Protein AF-A0A2W1AID5-F1 (afdb_monomer_lite)

pLDDT: mean 89.54, std 9.86, range [45.06, 97.31]

Sequence (94 aa):
MHSDLIVGFLGDATLSDDLKEIEILDTDLFIATTNSDSINALAVQKAKLLFGVDNVICLISDVSKQKLYERLGVKIVNYSEIIIESLIHSSLEN

Foldseek 3Di:
DPPDPDDDDDDQLLDPVSCVVVVLLPDQEEEAEDPDPVSQLNSQLCSCPVNPRQHYEYEDQDPVCQVVSVVVNYHYDHVVVVVVVVVVVVVVVD

Secondary structure (DSSP, 8-state):
----------S-TTSHHHHHHTTGGG-SEEEE-SS-HHHHHHHHHHHHHHH--SEEEEEE--HHHHHHHHTTTPEEEEHHHHHHHHHHHHHH--

Radius of gyration: 15.91 Å; chains: 1; bounding box: 39×43×40 Å

Structure (mmCIF, N/CA/C/O backbone):
data_AF-A0A2W1AID5-F1
#
_entry.id   AF-A0A2W1AID5-F1
#
loop_
_atom_site.group_PDB
_atom_site.id
_atom_site.type_symbol
_atom_site.label_atom_id
_atom_site.label_alt_id
_atom_site.label_comp_id
_atom_site.label_asym_id
_atom_site.label_entity_id
_atom_site.label_seq_id
_atom_site.pdbx_PDB_ins_code
_atom_site.Cartn_x
_atom_site.Cartn_y
_atom_site.Cartn_z
_atom_site.occupancy
_atom_site.B_iso_or_equiv
_atom_site.auth_seq_id
_atom_site.auth_comp_id
_atom_site.auth_asym_id
_atom_site.auth_atom_id
_atom_site.pdbx_PDB_model_num
ATOM 1 N N . MET A 1 1 ? 8.042 -32.716 -2.535 1.00 45.06 1 MET A N 1
ATOM 2 C CA . MET A 1 1 ? 9.007 -31.627 -2.284 1.00 45.06 1 MET A CA 1
ATOM 3 C C . MET A 1 1 ? 8.303 -30.312 -2.576 1.00 45.06 1 MET A C 1
ATOM 5 O O . MET A 1 1 ? 8.213 -29.933 -3.732 1.00 45.06 1 MET A O 1
ATOM 9 N N . HIS A 1 2 ? 7.687 -29.704 -1.568 1.00 46.03 2 HIS A N 1
ATOM 10 C CA . HIS A 1 2 ? 7.078 -28.364 -1.631 1.00 46.03 2 HIS A CA 1
ATOM 11 C C . HIS A 1 2 ? 7.259 -27.746 -0.239 1.00 46.03 2 HIS A C 1
ATOM 13 O O . HIS A 1 2 ? 6.310 -27.463 0.482 1.00 46.03 2 HIS A O 1
ATOM 19 N N . SER A 1 3 ? 8.511 -27.705 0.200 1.00 62.88 3 SER A N 1
ATOM 20 C CA . SER A 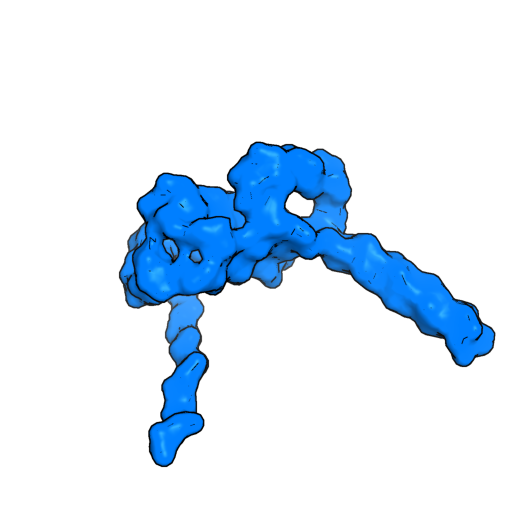1 3 ? 8.924 -27.009 1.409 1.00 62.88 3 SER A CA 1
ATOM 21 C C . SER A 1 3 ? 9.729 -25.798 0.956 1.00 62.88 3 SER A C 1
ATOM 23 O O . SER A 1 3 ? 10.608 -25.952 0.111 1.00 62.88 3 SER A O 1
ATOM 25 N N . ASP A 1 4 ? 9.384 -24.640 1.524 1.00 62.19 4 ASP A N 1
ATOM 26 C CA . ASP A 1 4 ? 10.166 -23.394 1.561 1.00 62.19 4 ASP A CA 1
ATOM 27 C C . ASP A 1 4 ? 9.879 -22.358 0.458 1.00 62.19 4 ASP A C 1
ATOM 29 O O . ASP A 1 4 ? 10.716 -22.091 -0.396 1.00 62.19 4 ASP A O 1
ATOM 33 N N . LEU A 1 5 ? 8.715 -21.694 0.515 1.00 80.19 5 LEU A N 1
ATOM 34 C CA . LEU A 1 5 ? 8.466 -20.465 -0.261 1.00 80.19 5 LEU A CA 1
ATOM 35 C C . LEU A 1 5 ? 8.297 -19.238 0.650 1.00 80.19 5 LEU A C 1
ATOM 37 O O . LEU A 1 5 ? 7.361 -18.459 0.505 1.00 80.19 5 LEU A O 1
ATOM 41 N N . ILE A 1 6 ? 9.172 -19.095 1.645 1.00 88.81 6 ILE A N 1
ATOM 42 C CA . ILE A 1 6 ? 9.290 -17.857 2.422 1.00 88.81 6 ILE A CA 1
ATOM 43 C C . ILE A 1 6 ? 10.740 -17.411 2.327 1.00 88.81 6 ILE A C 1
ATOM 45 O O . ILE A 1 6 ? 11.635 -18.068 2.857 1.00 88.81 6 ILE A O 1
ATOM 49 N N . VAL A 1 7 ? 10.9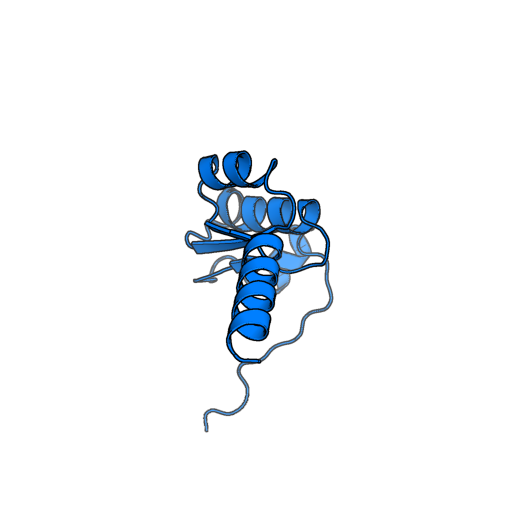57 -16.289 1.650 1.00 89.75 7 VAL A N 1
ATOM 50 C CA . VAL A 1 7 ? 12.261 -15.635 1.548 1.00 89.75 7 VAL A CA 1
ATOM 51 C C . VAL A 1 7 ? 12.202 -14.362 2.380 1.00 89.75 7 VAL A C 1
ATOM 53 O O . VAL A 1 7 ? 11.283 -13.558 2.240 1.00 89.75 7 VAL A O 1
ATOM 56 N N . GLY A 1 8 ? 13.160 -14.208 3.292 1.00 93.19 8 GLY A N 1
ATOM 57 C CA . GLY A 1 8 ? 13.324 -12.990 4.075 1.00 93.19 8 GLY A CA 1
ATOM 58 C C . GLY A 1 8 ? 14.292 -12.037 3.386 1.00 93.19 8 GLY A C 1
ATOM 59 O O . GLY A 1 8 ? 15.329 -12.466 2.886 1.00 93.19 8 GLY A O 1
ATOM 60 N N . PHE A 1 9 ? 13.974 -10.748 3.412 1.00 95.06 9 PHE A N 1
ATOM 61 C CA . PHE A 1 9 ? 14.829 -9.686 2.898 1.00 95.06 9 PHE A CA 1
ATOM 62 C C . PHE A 1 9 ? 14.850 -8.527 3.897 1.00 95.06 9 PHE A C 1
ATOM 64 O O . PHE A 1 9 ? 13.801 -8.130 4.409 1.00 95.06 9 PHE A O 1
ATOM 71 N N . LEU A 1 10 ? 16.039 -8.006 4.207 1.00 97.31 10 LEU A N 1
ATOM 72 C CA . LEU A 1 10 ? 16.201 -6.827 5.056 1.00 97.31 10 LEU A CA 1
ATOM 73 C C . LEU A 1 10 ? 16.433 -5.610 4.160 1.00 97.31 10 LEU A C 1
ATOM 75 O O . LEU A 1 10 ? 17.508 -5.480 3.586 1.00 97.31 10 LEU A O 1
ATOM 79 N N . GLY A 1 11 ? 15.452 -4.712 4.097 1.00 95.38 11 GLY A N 1
ATOM 80 C CA . GLY A 1 11 ? 15.546 -3.475 3.326 1.00 95.38 11 GLY A CA 1
ATOM 81 C C . GLY A 1 11 ? 14.427 -2.488 3.647 1.00 95.38 11 GLY A C 1
ATOM 82 O O . GLY A 1 11 ? 13.638 -2.689 4.575 1.00 95.38 11 GLY A O 1
ATOM 83 N N . ASP A 1 12 ? 14.368 -1.415 2.870 1.00 96.19 12 ASP A N 1
ATOM 84 C CA . ASP A 1 12 ? 13.406 -0.326 2.959 1.00 96.19 12 ASP A CA 1
ATOM 85 C C . ASP A 1 12 ? 12.537 -0.286 1.693 1.00 96.19 12 ASP A C 1
ATOM 87 O O . ASP A 1 12 ? 12.980 0.057 0.597 1.00 96.19 12 ASP A O 1
ATOM 91 N N . ALA A 1 13 ? 11.246 -0.575 1.856 1.00 94.88 13 ALA A N 1
ATOM 92 C CA . ALA A 1 13 ? 10.272 -0.584 0.764 1.00 94.88 13 ALA A CA 1
ATOM 93 C C . ALA A 1 13 ? 10.041 0.799 0.110 1.00 94.88 13 ALA A C 1
ATOM 95 O O . ALA A 1 13 ? 9.349 0.912 -0.905 1.00 94.88 13 ALA A O 1
ATOM 96 N N . THR A 1 14 ? 10.602 1.874 0.670 1.00 95.31 14 THR A N 1
ATOM 97 C CA . THR A 1 14 ? 10.614 3.210 0.062 1.00 95.31 14 THR A CA 1
ATOM 98 C C . THR A 1 14 ? 11.800 3.426 -0.880 1.00 95.31 14 THR A C 1
ATOM 100 O O . THR A 1 14 ? 11.762 4.363 -1.685 1.00 95.31 14 THR A O 1
ATOM 103 N N . LEU A 1 15 ? 12.799 2.536 -0.889 1.00 97.00 15 LEU A N 1
ATOM 104 C CA . LEU A 1 15 ? 13.942 2.547 -1.806 1.00 97.00 15 LEU A CA 1
ATOM 105 C C . LEU A 1 15 ? 13.664 1.664 -3.023 1.00 97.00 15 LEU A C 1
ATOM 107 O O . LEU A 1 15 ? 13.017 0.630 -2.940 1.00 97.00 15 LEU A O 1
ATOM 111 N N . SER A 1 16 ? 14.027 2.134 -4.218 1.00 95.62 16 SER A N 1
ATOM 112 C CA . SER A 1 16 ? 13.700 1.399 -5.453 1.00 95.62 16 SER A CA 1
ATOM 113 C C . SER A 1 16 ? 14.652 0.243 -5.705 1.00 95.62 16 SER A C 1
ATOM 115 O O . SER A 1 16 ? 14.270 -0.691 -6.398 1.00 95.62 16 SER A O 1
ATOM 117 N N . ASP A 1 17 ? 15.878 0.333 -5.202 1.00 96.81 17 ASP A N 1
ATOM 118 C CA . ASP A 1 17 ? 16.895 -0.687 -5.435 1.00 96.81 17 ASP A CA 1
ATOM 119 C C . ASP A 1 17 ? 16.596 -1.937 -4.600 1.00 96.81 17 ASP A C 1
ATOM 121 O O . ASP A 1 17 ? 16.548 -3.024 -5.163 1.00 96.81 17 ASP A O 1
ATOM 125 N N . ASP A 1 18 ? 16.185 -1.758 -3.344 1.00 97.06 18 ASP A N 1
ATOM 126 C CA . ASP A 1 18 ? 15.675 -2.818 -2.467 1.00 97.06 18 ASP A CA 1
ATOM 127 C C . ASP A 1 18 ? 14.480 -3.572 -3.080 1.00 97.06 18 ASP A C 1
ATOM 129 O O . ASP A 1 18 ? 14.423 -4.797 -3.045 1.00 97.06 18 ASP A O 1
ATOM 133 N N . LEU A 1 19 ? 13.533 -2.860 -3.706 1.00 95.44 19 LEU A N 1
ATOM 134 C CA . LEU A 1 19 ? 12.386 -3.496 -4.370 1.00 95.44 19 LEU A CA 1
ATOM 135 C C . LEU A 1 19 ? 12.784 -4.279 -5.633 1.00 95.44 19 LEU A C 1
ATOM 137 O O . LEU A 1 19 ? 12.155 -5.283 -5.961 1.00 95.44 19 LEU A O 1
ATOM 141 N N . LYS A 1 20 ? 13.818 -3.839 -6.357 1.00 95.25 20 LYS A N 1
ATOM 142 C CA . LYS A 1 20 ? 14.331 -4.583 -7.519 1.00 95.25 20 LYS A CA 1
ATOM 143 C C . LYS A 1 20 ? 15.075 -5.843 -7.095 1.00 95.25 20 LYS A C 1
ATOM 145 O O . LYS A 1 20 ? 15.011 -6.830 -7.817 1.00 95.25 20 LYS A O 1
ATOM 150 N N . GLU A 1 21 ? 15.768 -5.806 -5.958 1.00 95.50 21 GLU A N 1
ATOM 151 C CA . GLU A 1 21 ? 16.509 -6.956 -5.429 1.00 95.50 21 GLU A CA 1
ATOM 152 C C . GLU A 1 21 ? 15.585 -8.130 -5.073 1.00 95.50 21 GLU A C 1
ATOM 154 O O . GLU A 1 21 ? 15.996 -9.282 -5.160 1.00 95.50 21 GLU A O 1
ATOM 159 N N . ILE A 1 22 ? 14.316 -7.842 -4.766 1.00 93.12 22 ILE A N 1
ATOM 160 C CA . ILE A 1 22 ? 13.265 -8.844 -4.531 1.00 93.12 22 ILE A CA 1
ATOM 161 C C . ILE A 1 22 ? 12.373 -9.109 -5.758 1.00 93.12 22 ILE A C 1
ATOM 163 O O . ILE A 1 22 ? 11.279 -9.642 -5.602 1.00 93.12 22 ILE A O 1
ATOM 167 N N . GLU A 1 23 ? 12.803 -8.707 -6.959 1.00 92.69 23 GLU A N 1
ATOM 168 C CA . GLU A 1 23 ? 12.105 -8.986 -8.226 1.00 92.69 23 GLU A CA 1
ATOM 169 C C . GLU A 1 23 ? 10.637 -8.507 -8.250 1.00 92.69 23 GLU A C 1
ATOM 171 O O . GLU A 1 23 ? 9.746 -9.166 -8.782 1.00 92.69 23 GLU A O 1
ATOM 176 N N . ILE A 1 24 ? 10.365 -7.307 -7.711 1.00 95.44 24 ILE A N 1
ATOM 177 C CA . ILE A 1 24 ? 8.993 -6.771 -7.579 1.00 95.44 24 ILE A CA 1
ATOM 178 C C . ILE A 1 24 ? 8.176 -6.738 -8.887 1.00 95.44 24 ILE A C 1
ATOM 180 O O . ILE A 1 24 ? 6.950 -6.704 -8.845 1.00 95.44 24 ILE A O 1
ATOM 184 N N . LEU A 1 25 ? 8.829 -6.733 -10.051 1.00 93.25 25 LEU A N 1
ATOM 185 C CA . LEU A 1 25 ? 8.161 -6.689 -11.357 1.00 93.25 25 LEU A CA 1
ATOM 186 C C . LEU A 1 25 ? 7.267 -7.910 -11.617 1.00 93.25 25 LEU A C 1
ATOM 188 O O . LEU A 1 25 ? 6.270 -7.777 -12.319 1.00 93.25 25 LEU A O 1
ATOM 192 N N . ASP A 1 26 ? 7.589 -9.058 -11.018 1.00 92.19 26 ASP A N 1
ATOM 193 C CA . ASP A 1 26 ? 6.826 -10.304 -11.164 1.00 92.19 26 ASP A CA 1
ATOM 194 C C . ASP A 1 26 ? 5.839 -10.521 -9.998 1.00 92.19 26 ASP A C 1
ATOM 196 O O . ASP A 1 26 ? 5.327 -11.618 -9.779 1.00 92.19 26 ASP A O 1
ATOM 200 N N . THR A 1 27 ? 5.571 -9.475 -9.207 1.00 94.44 27 THR A N 1
ATOM 201 C CA . THR A 1 27 ? 4.692 -9.552 -8.034 1.00 94.44 27 THR A CA 1
ATOM 202 C C . THR A 1 27 ? 3.216 -9.447 -8.414 1.00 94.44 27 THR A C 1
ATOM 204 O O . THR A 1 27 ? 2.756 -8.411 -8.890 1.00 94.44 27 THR A O 1
ATOM 207 N N . ASP A 1 28 ? 2.434 -10.475 -8.076 1.00 94.50 28 ASP A N 1
ATOM 208 C CA . ASP A 1 28 ? 0.973 -10.469 -8.246 1.00 94.50 28 ASP A CA 1
ATOM 209 C C . ASP A 1 28 ? 0.249 -9.538 -7.257 1.00 94.50 28 ASP A C 1
ATOM 211 O O . ASP A 1 28 ? -0.797 -8.962 -7.579 1.00 94.50 28 ASP A O 1
ATOM 215 N N . LEU A 1 29 ? 0.773 -9.429 -6.029 1.00 95.44 29 LEU A N 1
ATOM 216 C CA . LEU A 1 29 ? 0.191 -8.675 -4.917 1.00 95.44 29 LEU A CA 1
ATOM 217 C C . LEU A 1 29 ? 1.279 -8.102 -4.008 1.00 95.44 29 LEU A C 1
ATOM 219 O O . LEU A 1 29 ? 2.057 -8.844 -3.413 1.00 95.44 29 LEU A O 1
ATOM 223 N N . PHE A 1 30 ? 1.258 -6.786 -3.816 1.00 96.81 30 PHE A N 1
ATOM 224 C CA . PHE A 1 30 ? 2.139 -6.101 -2.873 1.00 96.81 30 PHE A CA 1
ATOM 225 C C . PHE A 1 30 ? 1.346 -5.577 -1.668 1.00 96.81 30 PHE A C 1
ATOM 227 O O . PHE A 1 30 ? 0.338 -4.881 -1.827 1.00 96.81 30 PHE A O 1
ATOM 234 N N . ILE A 1 31 ? 1.804 -5.892 -0.452 1.00 97.06 31 ILE A N 1
ATOM 235 C CA . ILE A 1 31 ? 1.146 -5.492 0.799 1.00 97.06 31 ILE A CA 1
ATOM 236 C C . ILE A 1 31 ? 2.132 -4.721 1.681 1.00 97.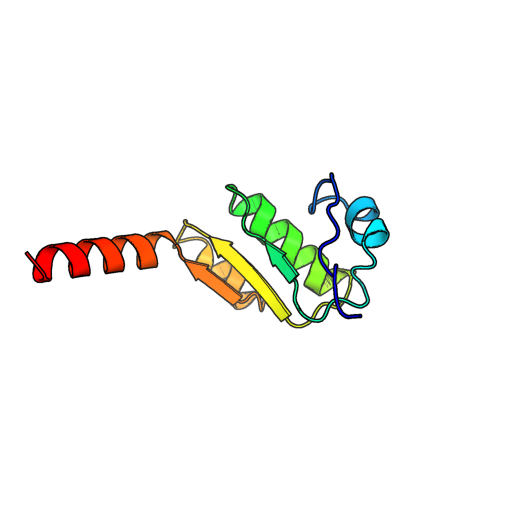06 31 ILE A C 1
ATOM 238 O O . ILE A 1 31 ? 3.190 -5.240 2.024 1.00 97.06 31 ILE A O 1
ATOM 242 N N . ALA A 1 32 ? 1.765 -3.506 2.098 1.00 96.44 32 ALA A N 1
ATOM 243 C CA . ALA A 1 32 ? 2.554 -2.714 3.042 1.00 96.44 32 ALA A CA 1
ATOM 244 C C . ALA A 1 32 ? 1.837 -2.563 4.392 1.00 96.44 32 ALA A C 1
ATOM 246 O O . ALA A 1 32 ? 0.782 -1.928 4.479 1.00 96.44 32 ALA A O 1
ATOM 247 N N . THR A 1 33 ? 2.421 -3.140 5.445 1.00 96.00 33 THR A N 1
ATOM 248 C CA . THR A 1 33 ? 1.827 -3.217 6.795 1.00 96.00 33 THR A CA 1
ATOM 249 C C . THR A 1 33 ? 2.795 -2.783 7.897 1.00 96.00 33 THR A C 1
ATOM 251 O O . THR A 1 33 ? 2.833 -3.371 8.976 1.00 96.00 33 THR A O 1
ATOM 254 N N . THR A 1 34 ? 3.625 -1.777 7.628 1.00 94.94 34 THR A N 1
ATOM 255 C CA . THR A 1 34 ? 4.485 -1.176 8.657 1.00 94.94 34 THR A CA 1
ATOM 256 C C . THR A 1 34 ? 3.655 -0.340 9.638 1.00 94.94 34 THR A C 1
ATOM 258 O O . THR A 1 34 ? 2.495 -0.023 9.374 1.00 94.94 34 THR A O 1
ATOM 261 N N . ASN A 1 35 ? 4.275 0.100 10.735 1.00 92.75 35 ASN A N 1
ATOM 262 C CA . ASN A 1 35 ? 3.652 0.995 11.721 1.00 92.75 35 ASN A CA 1
ATOM 263 C C . ASN A 1 35 ? 3.473 2.449 11.232 1.00 92.75 35 ASN A C 1
ATOM 265 O O . ASN A 1 35 ? 3.090 3.312 12.018 1.00 92.75 35 ASN A O 1
ATOM 269 N N . SER A 1 36 ? 3.807 2.754 9.975 1.00 93.44 36 SER A N 1
ATOM 270 C CA . SER A 1 36 ? 3.722 4.101 9.416 1.00 93.44 36 SER A CA 1
ATOM 271 C C . SER A 1 36 ? 2.849 4.118 8.169 1.00 93.44 36 SER A C 1
ATOM 273 O O . SER A 1 36 ? 3.248 3.633 7.110 1.00 93.44 36 SER A O 1
ATOM 275 N N . ASP A 1 37 ? 1.689 4.769 8.275 1.00 92.38 37 ASP A N 1
ATOM 276 C CA . ASP A 1 37 ? 0.771 4.994 7.152 1.00 92.38 37 ASP A CA 1
ATOM 277 C C . ASP A 1 37 ? 1.480 5.649 5.956 1.00 92.38 37 ASP A C 1
ATOM 279 O O . ASP A 1 37 ? 1.216 5.310 4.805 1.00 92.38 37 ASP A O 1
ATOM 283 N N . SER A 1 38 ? 2.411 6.574 6.216 1.00 91.69 38 SER A N 1
ATOM 284 C CA . SER A 1 38 ? 3.168 7.267 5.170 1.00 91.69 38 SER A CA 1
ATOM 285 C C . SER A 1 38 ? 4.133 6.335 4.435 1.00 91.69 38 SER A C 1
ATOM 287 O O . SER A 1 38 ? 4.240 6.424 3.213 1.00 91.69 38 SER A O 1
ATOM 289 N N . ILE A 1 39 ? 4.813 5.429 5.154 1.00 95.38 39 ILE A N 1
ATOM 290 C CA . ILE A 1 39 ? 5.682 4.412 4.534 1.00 95.38 3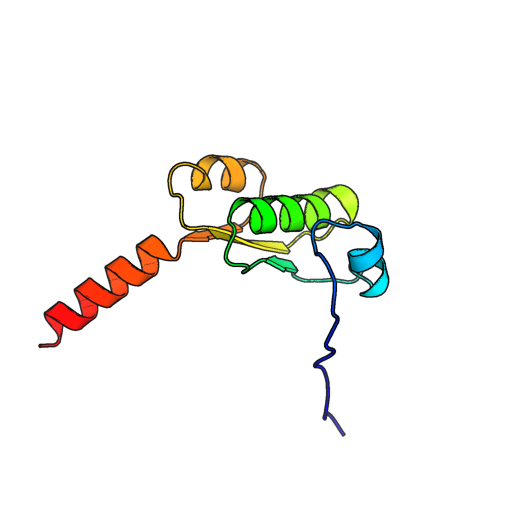9 ILE A CA 1
ATOM 291 C C . ILE A 1 39 ? 4.827 3.459 3.707 1.00 95.38 39 ILE A C 1
ATOM 293 O O . ILE A 1 39 ? 5.144 3.194 2.550 1.00 95.38 39 ILE A O 1
ATOM 297 N N . ASN A 1 40 ? 3.713 3.001 4.277 1.00 95.00 40 ASN A N 1
ATOM 298 C CA . ASN A 1 40 ? 2.813 2.065 3.621 1.00 95.00 40 ASN A CA 1
ATOM 299 C C . ASN A 1 40 ? 2.260 2.647 2.318 1.00 95.00 40 ASN A C 1
ATOM 301 O O . ASN A 1 40 ? 2.339 2.003 1.275 1.00 95.00 40 ASN A O 1
ATOM 305 N N . ALA A 1 41 ? 1.771 3.887 2.363 1.00 92.50 41 ALA A N 1
ATOM 306 C CA . ALA A 1 41 ? 1.265 4.601 1.200 1.00 92.50 41 ALA A CA 1
ATOM 307 C C . ALA A 1 41 ? 2.338 4.866 0.135 1.00 92.50 41 ALA A C 1
ATOM 309 O O . ALA A 1 41 ? 2.073 4.707 -1.055 1.00 92.50 41 ALA A O 1
ATOM 310 N N . LEU A 1 42 ? 3.551 5.257 0.534 1.00 93.94 42 LEU A N 1
ATOM 311 C CA . LEU A 1 42 ? 4.636 5.487 -0.418 1.00 93.94 42 LEU A CA 1
ATOM 312 C C . LEU A 1 42 ? 5.062 4.183 -1.103 1.00 93.94 42 LEU A C 1
ATOM 314 O O . LEU A 1 42 ? 5.192 4.153 -2.326 1.00 93.94 42 LEU A O 1
ATOM 318 N N . ALA A 1 43 ? 5.240 3.107 -0.337 1.00 96.56 43 ALA A N 1
ATOM 319 C CA . ALA A 1 43 ? 5.666 1.811 -0.852 1.00 96.56 43 ALA A CA 1
ATOM 320 C C . ALA A 1 43 ? 4.674 1.253 -1.886 1.00 96.56 43 ALA A C 1
ATOM 322 O O . ALA A 1 43 ? 5.077 0.911 -2.998 1.00 96.56 43 ALA A O 1
ATOM 323 N N . VAL A 1 44 ? 3.369 1.246 -1.582 1.00 96.00 44 VAL A N 1
ATOM 324 C CA . VAL A 1 44 ? 2.348 0.767 -2.535 1.00 96.00 44 VAL A CA 1
ATOM 325 C C . VAL A 1 44 ? 2.226 1.648 -3.772 1.00 96.00 44 VAL A C 1
ATOM 327 O O . VAL A 1 44 ? 2.051 1.130 -4.872 1.00 96.00 44 VAL A O 1
ATOM 330 N N . GLN A 1 45 ? 2.361 2.970 -3.627 1.00 93.69 45 GLN A N 1
ATOM 331 C CA . GLN A 1 45 ? 2.343 3.876 -4.774 1.00 93.69 45 GLN A CA 1
ATOM 332 C C . GLN A 1 45 ? 3.552 3.649 -5.678 1.00 93.69 45 GLN A C 1
ATOM 334 O O . GLN A 1 45 ? 3.408 3.683 -6.897 1.00 93.69 45 GLN A O 1
ATOM 339 N N . LYS A 1 46 ? 4.731 3.372 -5.112 1.00 94.81 46 LYS A N 1
ATOM 340 C CA . LYS A 1 46 ? 5.905 2.983 -5.899 1.00 94.81 46 LYS A CA 1
ATOM 341 C C . LYS A 1 46 ? 5.688 1.647 -6.603 1.00 94.81 46 LYS A C 1
ATOM 343 O O . LYS A 1 46 ? 5.906 1.588 -7.809 1.00 94.81 46 LYS A O 1
ATOM 348 N N . ALA A 1 47 ? 5.234 0.618 -5.886 1.00 96.25 47 ALA A N 1
ATOM 349 C CA . ALA A 1 47 ? 4.919 -0.693 -6.457 1.00 96.25 47 ALA A CA 1
ATOM 350 C C . ALA A 1 47 ? 3.963 -0.564 -7.656 1.00 96.25 47 ALA A C 1
ATOM 352 O O . ALA A 1 47 ? 4.256 -1.053 -8.745 1.00 96.25 47 ALA A O 1
ATOM 353 N N . LYS A 1 48 ? 2.878 0.199 -7.492 1.00 94.94 48 LYS A N 1
ATOM 354 C CA . LYS A 1 48 ? 1.875 0.414 -8.538 1.00 94.94 48 LYS A CA 1
ATOM 355 C C . LYS A 1 48 ? 2.391 1.259 -9.705 1.00 94.94 48 LYS A C 1
ATOM 357 O O . LYS A 1 48 ? 2.262 0.863 -10.857 1.00 94.94 48 LYS A O 1
ATOM 362 N N . LEU A 1 49 ? 2.956 2.438 -9.428 1.00 93.69 49 LEU A N 1
ATOM 363 C CA . LEU A 1 49 ? 3.263 3.438 -10.462 1.00 93.69 49 LEU A CA 1
ATOM 364 C C . LEU A 1 49 ? 4.613 3.226 -11.152 1.00 93.69 49 LEU A C 1
ATOM 366 O O . LEU A 1 49 ? 4.759 3.613 -12.307 1.00 93.69 49 LEU A O 1
ATOM 370 N N . LEU A 1 50 ? 5.605 2.676 -10.448 1.00 94.69 50 LEU A N 1
ATOM 371 C CA . LEU A 1 50 ? 6.959 2.500 -10.986 1.00 94.69 50 LEU A CA 1
ATOM 372 C C . LEU A 1 50 ? 7.234 1.070 -11.442 1.00 94.69 50 LEU A C 1
ATOM 374 O O . LEU A 1 50 ? 8.037 0.884 -12.352 1.00 94.69 50 LEU A O 1
ATOM 378 N N . PHE A 1 51 ? 6.592 0.083 -10.817 1.00 95.56 51 PHE A N 1
ATOM 379 C CA . PHE A 1 51 ? 6.841 -1.335 -11.085 1.00 95.56 51 PHE A CA 1
ATOM 380 C C . PHE A 1 51 ? 5.638 -2.063 -11.694 1.00 95.56 51 PHE A C 1
ATOM 382 O O . PHE A 1 51 ? 5.768 -3.218 -12.072 1.00 95.56 51 PHE A O 1
ATOM 389 N N . GLY A 1 52 ? 4.492 -1.390 -11.846 1.00 94.69 52 GLY A N 1
ATOM 390 C CA . GLY A 1 52 ? 3.331 -1.948 -12.540 1.00 94.69 52 GLY A CA 1
ATOM 391 C C . GLY A 1 52 ? 2.584 -3.028 -11.760 1.00 94.69 52 GLY A C 1
ATOM 392 O O . GLY A 1 52 ? 1.831 -3.785 -12.360 1.00 94.69 52 GLY A O 1
ATOM 393 N N . VAL A 1 53 ? 2.761 -3.103 -10.437 1.00 96.12 53 VAL A N 1
ATOM 394 C CA . VAL A 1 53 ? 2.011 -4.053 -9.607 1.00 96.12 53 VAL A CA 1
ATOM 395 C C . VAL A 1 53 ? 0.551 -3.606 -9.527 1.00 96.12 53 VAL A C 1
ATOM 397 O O . VAL A 1 53 ? 0.229 -2.588 -8.906 1.00 96.12 53 VAL A O 1
ATOM 400 N N . ASP A 1 54 ? -0.351 -4.365 -10.147 1.00 91.38 54 ASP A N 1
ATOM 401 C CA . ASP A 1 54 ? -1.766 -3.992 -10.243 1.00 91.38 54 ASP A CA 1
ATOM 402 C C . ASP A 1 54 ? -2.477 -4.050 -8.886 1.00 91.38 54 ASP A C 1
ATOM 404 O O . ASP A 1 54 ? -3.197 -3.110 -8.505 1.00 91.38 54 ASP A O 1
ATOM 408 N N . ASN A 1 55 ? -2.245 -5.135 -8.140 1.00 94.75 55 ASN A N 1
ATOM 409 C CA . ASN A 1 55 ? -2.866 -5.372 -6.843 1.00 94.75 55 ASN A CA 1
ATOM 410 C C . ASN A 1 55 ? -1.953 -4.875 -5.727 1.00 94.75 55 ASN A C 1
ATOM 412 O O . ASN A 1 55 ? -0.959 -5.507 -5.372 1.00 94.75 55 ASN A O 1
ATOM 416 N N . VAL A 1 56 ? -2.326 -3.744 -5.133 1.00 96.19 56 VAL A N 1
ATOM 417 C CA . VAL A 1 56 ? -1.617 -3.185 -3.983 1.00 96.19 56 VAL A CA 1
ATOM 418 C C . VAL A 1 56 ? -2.572 -2.952 -2.822 1.00 96.19 56 VAL A C 1
ATOM 420 O O . VAL A 1 56 ? -3.674 -2.420 -3.000 1.00 96.19 56 VAL A O 1
ATOM 423 N N . ILE A 1 57 ? -2.146 -3.360 -1.629 1.00 95.81 57 ILE A N 1
ATOM 424 C CA . ILE A 1 57 ? -2.893 -3.197 -0.383 1.00 95.81 57 ILE A CA 1
ATOM 425 C C . ILE A 1 57 ? -2.002 -2.484 0.625 1.00 95.81 57 ILE A C 1
ATOM 427 O O . ILE A 1 57 ? -0.839 -2.849 0.796 1.00 95.81 57 ILE A O 1
ATOM 431 N N . CYS A 1 58 ? -2.535 -1.494 1.333 1.00 94.75 58 CYS A N 1
ATOM 432 C CA . CYS A 1 58 ? -1.812 -0.909 2.452 1.00 94.75 58 CYS A CA 1
ATOM 433 C C . CYS A 1 58 ? -2.668 -0.768 3.708 1.00 94.75 58 CYS A C 1
ATOM 435 O O . CYS A 1 58 ? -3.886 -0.577 3.656 1.00 94.75 58 CYS A O 1
ATOM 437 N N . LEU A 1 59 ? -1.993 -0.912 4.845 1.00 94.19 59 LEU A N 1
ATOM 438 C CA . LEU A 1 59 ? -2.561 -0.742 6.171 1.00 94.19 59 LEU A CA 1
ATOM 439 C C . LEU A 1 59 ? -2.485 0.735 6.568 1.00 94.19 59 LEU A C 1
ATOM 441 O O . LEU A 1 59 ? -1.405 1.329 6.504 1.00 94.19 59 LEU A O 1
ATOM 445 N N . ILE A 1 60 ? -3.615 1.314 6.974 1.00 91.62 60 ILE A N 1
ATOM 446 C CA . ILE A 1 60 ? -3.719 2.716 7.405 1.00 91.62 60 ILE A CA 1
ATOM 447 C C . ILE A 1 60 ? -4.533 2.798 8.701 1.00 91.62 60 ILE A C 1
ATOM 449 O O . ILE A 1 60 ? -5.492 2.051 8.871 1.00 91.62 60 ILE A O 1
ATOM 453 N N . SER A 1 61 ? -4.174 3.699 9.617 1.00 88.75 61 SER A N 1
ATOM 454 C CA . SER A 1 61 ? -5.040 4.063 10.760 1.00 88.75 61 SER A CA 1
ATOM 455 C C . SER A 1 61 ? -5.803 5.348 10.518 1.00 88.75 61 SER A C 1
ATOM 457 O O . SER A 1 61 ? -6.945 5.500 10.953 1.00 88.75 61 SER A O 1
ATOM 459 N N . ASP A 1 62 ? -5.159 6.302 9.854 1.00 85.88 62 ASP A N 1
ATOM 460 C CA . ASP A 1 62 ? -5.708 7.630 9.690 1.00 85.88 62 ASP A CA 1
ATOM 461 C C . ASP A 1 62 ? -6.825 7.649 8.636 1.00 85.88 62 ASP A C 1
ATOM 463 O O . ASP A 1 62 ? -6.593 7.764 7.427 1.00 85.88 62 ASP A O 1
ATOM 467 N N . VAL A 1 63 ? -8.065 7.600 9.125 1.00 78.31 63 VAL A N 1
ATOM 468 C CA . VAL A 1 63 ? -9.304 7.684 8.334 1.00 78.31 63 VAL A CA 1
ATOM 469 C C . VAL A 1 63 ? -9.315 8.921 7.423 1.00 78.31 63 VAL A C 1
ATOM 471 O O . VAL A 1 63 ? -9.876 8.887 6.326 1.00 78.31 63 VAL A O 1
ATOM 474 N N . SER A 1 64 ? -8.668 10.024 7.826 1.00 83.50 64 SER A N 1
ATOM 475 C CA . SER A 1 64 ? -8.625 11.240 7.003 1.00 83.50 64 SER A CA 1
ATOM 476 C C . SER A 1 64 ? -7.805 11.052 5.724 1.00 83.50 64 SER A C 1
ATOM 478 O O . SER A 1 64 ? -8.111 11.662 4.696 1.00 83.50 64 SER A O 1
ATOM 480 N N . LYS A 1 65 ? -6.801 10.168 5.757 1.00 79.62 65 LYS A N 1
ATOM 481 C CA . LYS A 1 65 ? -5.936 9.856 4.614 1.00 79.62 65 LYS A CA 1
ATOM 482 C C . LYS A 1 65 ? -6.495 8.742 3.733 1.00 79.62 65 LYS A C 1
ATOM 484 O O . LYS A 1 65 ? -6.180 8.702 2.546 1.00 79.62 65 LYS A O 1
ATOM 489 N N . GLN A 1 66 ? -7.347 7.876 4.276 1.00 82.69 66 GLN A N 1
ATOM 490 C CA . GLN A 1 66 ? -7.929 6.735 3.563 1.00 82.69 66 GLN A CA 1
ATOM 491 C C . GLN A 1 66 ? -8.553 7.135 2.218 1.00 82.69 66 GLN A C 1
ATOM 493 O O . GLN A 1 66 ? -8.144 6.627 1.174 1.00 82.69 66 GLN A O 1
ATOM 498 N N . LYS A 1 67 ? -9.453 8.128 2.215 1.00 84.88 67 LYS A N 1
ATOM 499 C CA . LYS A 1 67 ? -10.129 8.589 0.986 1.00 84.88 67 LYS A CA 1
ATOM 500 C C . LYS A 1 67 ? -9.164 9.093 -0.085 1.00 84.88 67 LYS A C 1
ATOM 502 O O . LYS A 1 67 ? -9.453 8.994 -1.276 1.00 84.88 67 LYS A O 1
ATOM 507 N N . LEU A 1 68 ? -8.040 9.688 0.318 1.00 84.94 68 LEU A N 1
ATOM 508 C CA . LEU A 1 68 ? -7.031 10.162 -0.625 1.00 84.94 68 LEU A CA 1
ATOM 509 C C . LEU A 1 68 ? -6.370 8.980 -1.338 1.00 84.94 68 LEU A C 1
ATOM 511 O O . LEU A 1 68 ? -6.264 9.002 -2.560 1.00 84.94 68 LEU A O 1
ATOM 515 N N . TYR A 1 69 ? -5.957 7.957 -0.593 1.00 82.44 69 TYR A N 1
ATOM 516 C CA . TYR A 1 69 ? -5.254 6.808 -1.161 1.00 82.44 69 TYR A CA 1
ATOM 517 C C . TYR A 1 69 ? -6.173 5.863 -1.940 1.00 82.44 69 TYR A C 1
ATOM 519 O O . TYR A 1 69 ? -5.776 5.370 -2.995 1.00 82.44 69 TYR A O 1
ATOM 527 N N . GLU A 1 70 ? -7.429 5.705 -1.520 1.00 85.81 70 GLU A N 1
ATOM 528 C CA . GLU A 1 70 ? -8.446 4.992 -2.306 1.00 85.81 70 GLU A CA 1
ATOM 529 C C . GLU A 1 70 ? -8.623 5.621 -3.697 1.00 85.81 70 GLU A C 1
ATOM 531 O O . GLU A 1 70 ? -8.653 4.919 -4.709 1.00 85.81 70 GLU A O 1
ATOM 536 N N . ARG A 1 71 ? -8.645 6.961 -3.782 1.00 87.12 71 ARG A N 1
ATOM 537 C CA . ARG A 1 71 ? -8.712 7.685 -5.066 1.00 87.12 71 ARG A CA 1
ATOM 538 C C . ARG A 1 71 ? -7.483 7.483 -5.952 1.00 87.12 71 ARG A C 1
ATOM 540 O O . ARG A 1 71 ? -7.570 7.730 -7.151 1.00 87.12 71 ARG A O 1
ATOM 547 N N . LEU A 1 72 ? -6.359 7.054 -5.384 1.00 84.19 72 LEU A N 1
ATOM 548 C CA . LEU A 1 72 ? -5.137 6.721 -6.119 1.00 84.19 72 LEU A CA 1
ATOM 549 C C . LEU A 1 72 ? -5.115 5.252 -6.581 1.00 84.19 72 LEU A C 1
ATOM 551 O O . LEU A 1 72 ? -4.125 4.805 -7.155 1.00 84.19 72 LEU A O 1
ATOM 555 N N . GLY A 1 73 ? -6.208 4.507 -6.381 1.00 83.94 73 GLY A N 1
ATOM 556 C CA . GLY A 1 73 ? -6.326 3.112 -6.808 1.00 83.94 73 GLY A CA 1
ATOM 557 C C . GLY A 1 73 ? -5.590 2.134 -5.893 1.00 83.94 73 GLY A C 1
ATOM 558 O O . GLY A 1 73 ? -5.196 1.054 -6.344 1.00 83.94 73 GLY A O 1
ATOM 559 N N . VAL A 1 74 ? -5.385 2.520 -4.631 1.00 88.06 74 VAL A N 1
ATOM 560 C CA . VAL A 1 74 ? -4.819 1.674 -3.578 1.00 88.06 74 VAL A CA 1
ATOM 561 C C . VAL A 1 74 ? -5.958 1.102 -2.745 1.00 88.06 74 VAL A C 1
ATOM 563 O O . VAL A 1 74 ? -6.825 1.844 -2.283 1.00 88.06 74 VAL A O 1
ATOM 566 N N . LYS A 1 75 ? -5.952 -0.214 -2.517 1.00 91.06 75 LYS A N 1
ATOM 567 C CA . LYS A 1 75 ? -6.890 -0.834 -1.581 1.00 91.06 75 LYS A CA 1
ATOM 568 C C . LYS A 1 75 ? -6.402 -0.600 -0.152 1.00 91.06 75 LYS A C 1
ATOM 570 O O . LYS A 1 75 ? -5.284 -0.979 0.191 1.00 91.06 75 LYS A O 1
ATOM 575 N N . ILE A 1 76 ? -7.245 0.004 0.679 1.00 91.19 76 ILE A N 1
ATOM 576 C CA . ILE A 1 76 ? -6.912 0.326 2.068 1.00 91.19 76 ILE A CA 1
ATOM 577 C C . ILE A 1 76 ? -7.555 -0.681 3.013 1.00 91.19 76 ILE A C 1
ATOM 579 O O . ILE A 1 76 ? -8.709 -1.068 2.833 1.00 91.19 76 ILE A O 1
ATOM 583 N N . VAL A 1 77 ? -6.799 -1.087 4.031 1.00 91.94 77 VAL A N 1
ATOM 584 C CA . VAL A 1 77 ? -7.327 -1.759 5.220 1.00 91.94 77 VAL A CA 1
ATOM 585 C C . VAL A 1 77 ? -7.169 -0.802 6.394 1.00 91.94 77 VAL A C 1
ATOM 587 O O . VAL A 1 77 ? -6.042 -0.445 6.747 1.00 91.94 77 VAL A O 1
ATOM 590 N N . ASN A 1 78 ? -8.288 -0.381 6.987 1.00 88.62 78 ASN A N 1
ATOM 591 C CA . ASN A 1 78 ? -8.275 0.478 8.161 1.00 88.62 78 ASN A CA 1
ATOM 592 C C . ASN A 1 78 ? -8.281 -0.360 9.442 1.00 88.62 78 ASN A C 1
ATOM 594 O O . ASN A 1 78 ? -9.294 -0.957 9.801 1.00 88.62 78 ASN A O 1
ATOM 598 N N . TYR A 1 79 ? -7.155 -0.418 10.152 1.00 87.75 79 TYR A N 1
ATOM 599 C CA . TYR A 1 79 ? -7.082 -1.254 11.354 1.00 87.75 79 TYR A CA 1
ATOM 600 C C . TYR A 1 79 ? -7.747 -0.625 12.577 1.00 87.75 79 TYR A C 1
ATOM 602 O O . TYR A 1 79 ? -8.107 -1.347 13.500 1.00 87.75 79 TYR A O 1
ATOM 610 N N . SER A 1 80 ? -7.937 0.697 12.599 1.00 87.62 80 SER A N 1
ATOM 611 C CA . SER A 1 80 ? -8.666 1.349 13.692 1.00 87.62 80 SER A CA 1
ATOM 612 C C . SER A 1 80 ? -10.147 0.974 13.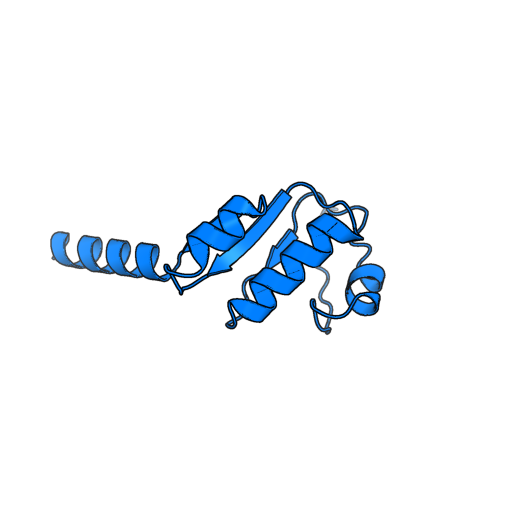660 1.00 87.62 80 SER A C 1
ATOM 614 O O . SER A 1 80 ? -10.715 0.683 14.708 1.00 87.62 80 SER A O 1
ATOM 616 N N . GLU A 1 81 ? -10.746 0.889 12.469 1.00 86.94 81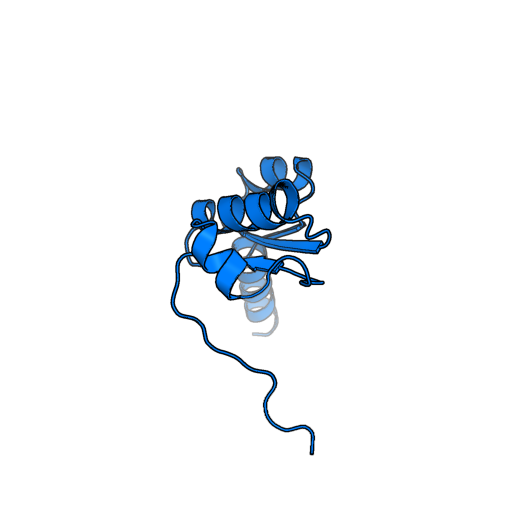 GLU A N 1
ATOM 617 C CA . GLU A 1 81 ? -12.119 0.397 12.291 1.00 86.94 81 GLU A CA 1
ATOM 618 C C . GLU A 1 81 ? -12.251 -1.064 12.742 1.00 86.94 81 GLU A C 1
ATOM 620 O O . GLU A 1 81 ? -13.099 -1.367 13.577 1.00 86.94 81 GLU A O 1
ATOM 625 N N . ILE A 1 82 ? -11.340 -1.939 12.299 1.00 88.62 82 ILE A N 1
ATOM 626 C CA . ILE A 1 82 ? -11.331 -3.361 12.690 1.00 88.62 82 ILE A CA 1
ATOM 627 C C . ILE A 1 82 ? -11.202 -3.527 14.211 1.00 88.62 82 ILE A C 1
ATOM 629 O O . ILE A 1 82 ? -11.892 -4.351 14.812 1.00 88.62 82 ILE A O 1
ATOM 633 N N . ILE A 1 83 ? -10.326 -2.750 14.857 1.00 89.50 83 ILE A N 1
ATOM 634 C CA . ILE A 1 83 ? -10.153 -2.801 16.315 1.00 89.50 83 ILE A CA 1
ATOM 635 C C . ILE A 1 83 ? -11.436 -2.358 17.020 1.00 89.50 83 ILE A C 1
ATOM 637 O O . ILE A 1 83 ? -11.857 -3.013 17.971 1.00 89.50 83 ILE A O 1
ATOM 641 N N . ILE A 1 84 ? -12.070 -1.276 16.563 1.00 90.88 84 ILE A N 1
ATOM 642 C CA . ILE A 1 84 ? -13.335 -0.801 17.136 1.00 90.88 84 ILE A CA 1
ATOM 643 C C . ILE A 1 84 ? -14.419 -1.876 17.003 1.00 90.88 84 ILE A C 1
ATOM 645 O O . ILE A 1 84 ? -15.097 -2.175 17.986 1.00 90.88 84 ILE A O 1
ATOM 649 N N . GLU A 1 85 ? -14.551 -2.500 15.833 1.00 89.31 85 GLU A N 1
ATOM 650 C CA . GLU A 1 85 ? -15.503 -3.593 15.610 1.00 89.31 85 GLU A CA 1
ATOM 651 C C . GLU A 1 85 ? -15.232 -4.786 16.532 1.00 89.31 85 GLU A C 1
ATOM 653 O O . GLU A 1 85 ? -16.154 -5.290 17.175 1.00 89.31 85 GLU A O 1
ATOM 658 N N . SER A 1 86 ? -13.967 -5.193 16.667 1.00 91.38 86 SER A N 1
ATOM 659 C CA . SER A 1 86 ? -13.574 -6.284 17.563 1.00 91.38 86 SER A CA 1
ATOM 660 C C . SER A 1 86 ? -13.905 -5.973 19.023 1.00 91.38 86 SER A C 1
ATOM 662 O O . SER A 1 86 ? -14.381 -6.853 19.736 1.00 91.38 86 SER A O 1
ATOM 664 N N . LEU A 1 87 ? -13.677 -4.736 19.475 1.00 92.75 87 LEU A N 1
ATOM 665 C CA . LEU A 1 87 ? -13.986 -4.313 20.843 1.00 92.75 87 LEU A CA 1
ATOM 666 C C . LEU A 1 87 ? -15.495 -4.301 21.114 1.00 92.75 87 LEU A C 1
ATOM 668 O O . LEU A 1 87 ? -15.931 -4.724 22.188 1.00 92.75 87 LEU A O 1
ATOM 672 N N . ILE A 1 88 ? -16.298 -3.841 20.149 1.00 93.06 88 ILE A N 1
ATOM 673 C CA . ILE A 1 88 ? -17.764 -3.872 20.246 1.00 93.06 88 ILE A CA 1
ATOM 674 C C . ILE A 1 88 ? -18.250 -5.321 20.322 1.00 93.06 88 ILE A C 1
ATOM 676 O O . ILE A 1 88 ? -19.051 -5.640 21.196 1.00 93.06 88 ILE A O 1
ATOM 680 N N . HIS A 1 89 ? -17.733 -6.205 19.465 1.00 91.38 89 HIS A N 1
ATOM 681 C CA . HIS A 1 89 ? -18.113 -7.618 19.455 1.00 91.38 89 HIS A CA 1
ATOM 682 C C . HIS A 1 89 ? -17.815 -8.298 20.795 1.00 91.38 89 HIS A C 1
ATOM 684 O O . HIS A 1 89 ? -18.703 -8.901 21.392 1.00 91.38 89 HIS A O 1
ATOM 690 N N . SER A 1 90 ? -16.605 -8.113 21.333 1.00 88.56 90 SER A N 1
ATOM 691 C CA . SER A 1 90 ? -16.227 -8.674 22.636 1.00 88.56 90 SER A CA 1
ATOM 692 C C . SER A 1 90 ? -17.045 -8.117 23.806 1.00 88.56 90 SER A C 1
ATOM 694 O O . SER A 1 90 ? -17.141 -8.766 24.844 1.00 88.56 90 SER A O 1
ATOM 696 N N . SER A 1 91 ? -17.636 -6.927 23.662 1.00 82.62 91 SER A N 1
ATOM 697 C CA . SER A 1 91 ? -18.513 -6.340 24.683 1.00 82.62 91 SER A CA 1
ATOM 698 C C . SER A 1 91 ? -19.939 -6.902 24.645 1.00 82.62 91 SER A C 1
ATOM 700 O O . SER A 1 91 ? -20.647 -6.785 25.637 1.00 82.62 91 SER A O 1
ATOM 702 N N . LEU A 1 92 ? -20.370 -7.476 23.515 1.00 83.00 92 LEU A N 1
ATOM 703 C CA . LEU A 1 92 ? -21.703 -8.068 23.331 1.00 83.00 92 LEU A CA 1
ATOM 704 C C . LEU A 1 92 ? -21.748 -9.564 23.681 1.00 83.00 92 LEU A C 1
ATOM 706 O O . LEU A 1 92 ? -22.827 -10.103 23.910 1.00 83.00 92 LEU A O 1
ATOM 710 N N . GLU A 1 93 ? -20.592 -10.229 23.702 1.00 78.00 93 GLU A N 1
ATOM 711 C CA . GLU A 1 93 ? -20.451 -11.646 24.066 1.00 78.00 93 GLU A CA 1
ATOM 712 C C . GLU A 1 93 ? -20.235 -11.882 25.575 1.00 78.00 93 GLU A C 1
ATOM 714 O O . GLU A 1 93 ? -20.177 -13.037 26.000 1.00 78.00 93 GLU A O 1
ATOM 719 N N . ASN A 1 94 ? -20.139 -10.810 26.374 1.00 52.81 94 ASN A N 1
ATOM 720 C CA . ASN A 1 94 ? -20.030 -10.841 27.840 1.00 52.81 94 ASN A CA 1
ATOM 721 C C . ASN A 1 94 ? -21.354 -10.508 28.538 1.00 52.81 94 ASN A C 1
ATOM 723 O O . ASN A 1 94 ? -22.039 -9.558 28.098 1.00 52.81 94 ASN A O 1
#